Protein AF-A0A7L4ZYH4-F1 (afdb_monomer_lite)

Radius of gyration: 18.84 Å; chains: 1; bounding box: 41×35×53 Å

Secondary structure (DSSP, 8-state):
-HHHHHHHHHHHHHHHHHHHHHHHHHHHHHHHH---HHHHHHHHHHHHHHHHHHHHHHHHHHHGGGTTSHHHHHHHHHHHHHHHHHHHHHHHHHHHHHHTT--TT----STTS-HHHHHHHHHHHHHS---S--HHHHHHHHHHHHHHHHHHHHHHHHHHHHHHHHHHHHHHHH--

Foldseek 3Di:
DVLLVVLLVVLVVVLVVVLVVVLVVLLVVCVVPNDDVVCVLCCVPPVVVVLLVVLLVSLLVSLVVVVVPPVLSVLSSVLSSLLSVLCNVQSNQQSNCVSVVHHSQDLPPDPSGDPVSVVLLVVLCVVDPDPPDDPVVVNVVSSVSSVVVSVVVSVVSNVVSVVSVVVSVVVVVVVD

Organism: NCBI:txid2607656

Structure (mmCIF, N/CA/C/O backbone):
data_AF-A0A7L4ZYH4-F1
#
_entry.id   AF-A0A7L4ZYH4-F1
#
loop_
_atom_site.group_PDB
_atom_site.id
_atom_site.type_symbol
_atom_site.label_atom_id
_atom_site.label_alt_id
_atom_site.label_comp_id
_atom_site.label_asym_id
_atom_site.label_entity_id
_atom_site.label_seq_id
_atom_site.pdbx_PDB_ins_code
_atom_site.Cartn_x
_atom_site.Cartn_y
_atom_site.Cartn_z
_atom_site.occupancy
_atom_site.B_iso_or_equiv
_atom_site.auth_seq_id
_atom_site.auth_comp_id
_atom_site.auth_asym_id
_atom_site.auth_atom_id
_atom_site.pdbx_PDB_model_num
ATOM 1 N N . MET A 1 1 ? 12.917 2.075 -22.952 1.00 72.25 1 MET A N 1
ATOM 2 C CA . MET A 1 1 ? 11.949 2.953 -22.249 1.00 72.25 1 MET A CA 1
ATOM 3 C C . MET A 1 1 ? 10.506 2.457 -22.301 1.00 72.25 1 MET A C 1
ATOM 5 O O . MET A 1 1 ? 9.918 2.303 -21.240 1.00 72.25 1 MET A O 1
ATOM 9 N N . ILE A 1 2 ? 9.941 2.127 -23.469 1.00 78.00 2 ILE A N 1
ATOM 10 C CA . ILE A 1 2 ? 8.555 1.614 -23.572 1.00 78.00 2 ILE A CA 1
ATOM 11 C C . ILE A 1 2 ? 8.325 0.366 -22.696 1.00 78.00 2 ILE A C 1
ATOM 13 O O . ILE A 1 2 ? 7.352 0.311 -21.952 1.00 78.00 2 ILE A O 1
ATOM 17 N N . ALA A 1 3 ? 9.260 -0.591 -22.701 1.00 78.75 3 ALA A N 1
ATOM 18 C CA . ALA A 1 3 ? 9.177 -1.788 -21.857 1.00 78.75 3 ALA A CA 1
ATOM 19 C C . ALA A 1 3 ? 9.133 -1.473 -20.347 1.00 78.75 3 ALA A C 1
ATOM 21 O O . ALA A 1 3 ? 8.380 -2.106 -19.615 1.00 78.75 3 ALA A O 1
ATOM 22 N N . LEU A 1 4 ? 9.888 -0.466 -19.889 1.00 79.56 4 LEU A N 1
ATOM 23 C CA . LEU A 1 4 ? 9.891 -0.017 -18.490 1.00 79.56 4 LEU A CA 1
ATOM 24 C C . LEU A 1 4 ? 8.541 0.604 -18.103 1.00 79.56 4 LEU A C 1
ATOM 26 O O . LEU A 1 4 ? 7.984 0.288 -17.055 1.00 79.56 4 LEU A O 1
ATOM 30 N N . LEU A 1 5 ? 7.988 1.451 -18.976 1.00 78.69 5 LEU A N 1
ATOM 31 C CA . LEU A 1 5 ? 6.677 2.074 -18.777 1.00 78.69 5 LEU A CA 1
ATOM 32 C C . LEU A 1 5 ? 5.560 1.027 -18.701 1.00 78.69 5 LEU A C 1
ATOM 34 O O . LEU A 1 5 ? 4.749 1.057 -17.777 1.00 78.69 5 LEU A O 1
ATOM 38 N N . LEU A 1 6 ? 5.546 0.068 -19.630 1.00 82.31 6 LEU A N 1
ATOM 39 C CA . LEU A 1 6 ? 4.572 -1.024 -19.626 1.00 82.31 6 LEU A CA 1
ATOM 40 C C . LEU A 1 6 ? 4.692 -1.877 -18.358 1.00 82.31 6 LEU A C 1
ATOM 42 O O . LEU A 1 6 ? 3.682 -2.174 -17.721 1.00 82.31 6 LEU A O 1
ATOM 46 N N . ALA A 1 7 ? 5.917 -2.208 -17.944 1.00 83.19 7 ALA A N 1
ATOM 47 C CA . ALA A 1 7 ? 6.158 -2.970 -16.725 1.00 83.19 7 ALA A CA 1
ATOM 48 C C . ALA A 1 7 ? 5.655 -2.235 -15.469 1.00 83.19 7 ALA A C 1
ATOM 50 O O . ALA A 1 7 ? 5.072 -2.856 -14.581 1.00 83.19 7 ALA A O 1
ATOM 51 N N . HIS A 1 8 ? 5.791 -0.908 -15.417 1.00 82.25 8 HIS A N 1
ATOM 52 C CA . HIS A 1 8 ? 5.251 -0.085 -14.334 1.00 82.25 8 HIS A CA 1
ATOM 53 C C . HIS A 1 8 ? 3.718 -0.077 -14.299 1.00 82.25 8 HIS A C 1
ATOM 55 O O . HIS A 1 8 ? 3.133 -0.188 -13.222 1.00 82.25 8 HIS A O 1
ATOM 61 N N . VAL A 1 9 ? 3.052 0.020 -15.454 1.00 82.69 9 VAL A N 1
ATOM 62 C CA . VAL A 1 9 ? 1.581 -0.056 -15.524 1.00 82.69 9 VAL A CA 1
ATOM 63 C C . VAL A 1 9 ? 1.091 -1.407 -15.005 1.00 82.69 9 VAL A C 1
ATOM 65 O O . VAL A 1 9 ? 0.176 -1.458 -14.181 1.00 82.69 9 VAL A O 1
ATOM 68 N N . VAL A 1 10 ? 1.740 -2.497 -15.423 1.00 85.31 10 VAL A N 1
ATOM 69 C CA . VAL A 1 10 ? 1.432 -3.849 -14.936 1.00 85.31 10 VAL A CA 1
ATOM 70 C C . VAL A 1 10 ? 1.674 -3.955 -13.428 1.00 85.31 10 VAL A C 1
ATOM 72 O O . VAL A 1 10 ? 0.812 -4.457 -12.711 1.00 85.31 10 VAL A O 1
ATOM 75 N N . ALA A 1 11 ? 2.789 -3.429 -12.916 1.00 84.44 11 ALA A N 1
ATOM 76 C CA . ALA A 1 11 ? 3.088 -3.423 -11.484 1.00 84.44 11 ALA A CA 1
ATOM 77 C C . ALA A 1 11 ? 2.021 -2.692 -10.657 1.00 84.44 11 ALA A C 1
ATOM 79 O O . ALA A 1 11 ? 1.563 -3.209 -9.638 1.00 84.44 11 ALA A O 1
ATOM 80 N N . LEU A 1 12 ? 1.577 -1.517 -11.111 1.00 82.25 12 LEU A N 1
ATOM 81 C CA . LEU A 1 12 ? 0.505 -0.767 -10.455 1.00 82.25 12 LEU A CA 1
ATOM 82 C C . LEU A 1 12 ? -0.823 -1.535 -10.472 1.00 82.25 12 LEU A C 1
ATOM 84 O O . LEU A 1 12 ? -1.522 -1.572 -9.456 1.00 82.25 12 LEU A O 1
ATOM 88 N N . ALA A 1 13 ? -1.154 -2.194 -11.584 1.00 83.56 13 ALA A N 1
ATOM 89 C CA 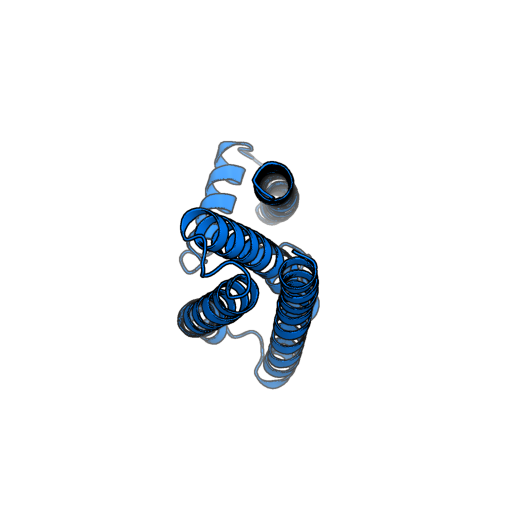. ALA A 1 13 ? -2.335 -3.049 -11.666 1.00 83.56 13 ALA A CA 1
ATOM 90 C C . ALA A 1 13 ? -2.247 -4.234 -10.689 1.00 83.56 13 ALA A C 1
ATOM 92 O O . ALA A 1 13 ? -3.211 -4.510 -9.972 1.00 83.56 13 ALA A O 1
ATOM 93 N N . LEU A 1 14 ? -1.083 -4.886 -10.591 1.00 84.69 14 LEU A N 1
ATOM 94 C CA . LEU A 1 14 ? -0.837 -5.980 -9.648 1.00 84.69 14 LEU A CA 1
ATOM 95 C C . LEU A 1 14 ? -0.971 -5.523 -8.191 1.00 84.69 14 LEU A C 1
ATOM 97 O O . LEU A 1 14 ? -1.616 -6.211 -7.400 1.00 84.69 14 LEU A O 1
ATOM 101 N N . PHE A 1 15 ? -0.451 -4.342 -7.838 1.00 81.88 15 PHE A N 1
ATOM 102 C CA . PHE A 1 15 ? -0.676 -3.748 -6.516 1.00 81.88 15 PHE A CA 1
ATOM 103 C C . PHE A 1 15 ? -2.163 -3.526 -6.230 1.00 81.88 15 PHE A C 1
ATOM 105 O O . PHE A 1 15 ? -2.632 -3.809 -5.123 1.00 81.88 15 PHE A O 1
ATOM 112 N N . GLY A 1 16 ? -2.918 -3.059 -7.226 1.00 79.38 16 GLY A N 1
ATOM 113 C CA . GLY A 1 16 ? -4.370 -2.917 -7.156 1.00 79.38 16 GLY A CA 1
ATOM 114 C C . GLY A 1 16 ? -5.076 -4.239 -6.861 1.00 79.38 16 GLY A C 1
ATOM 115 O O . GLY A 1 16 ? -5.785 -4.350 -5.860 1.00 79.38 16 GLY A O 1
ATOM 116 N N . LEU A 1 17 ? -4.838 -5.242 -7.704 1.00 85.19 17 LEU A N 1
ATOM 117 C CA . LEU A 1 17 ? -5.477 -6.556 -7.630 1.00 85.19 17 LEU A CA 1
ATOM 118 C C . LEU A 1 17 ? -5.136 -7.304 -6.340 1.00 85.19 17 LEU A C 1
ATOM 120 O O . LEU A 1 17 ? -6.034 -7.850 -5.700 1.00 85.19 17 LEU A O 1
ATOM 124 N N . LEU A 1 18 ? -3.866 -7.290 -5.923 1.00 83.31 18 LEU A N 1
ATOM 125 C CA . LEU A 1 18 ? -3.429 -7.906 -4.670 1.00 83.31 18 LEU A CA 1
ATOM 126 C C . LEU A 1 18 ? -4.163 -7.294 -3.474 1.00 83.31 18 LEU A C 1
ATOM 128 O O . LEU A 1 18 ? -4.649 -8.011 -2.601 1.00 83.31 18 LEU A O 1
ATOM 132 N N . THR A 1 19 ? -4.274 -5.963 -3.460 1.00 80.50 19 THR A N 1
ATOM 133 C CA . THR A 1 19 ? -4.955 -5.235 -2.386 1.00 80.50 19 THR A CA 1
ATOM 134 C C . THR A 1 19 ? -6.429 -5.630 -2.300 1.00 80.50 19 THR A C 1
ATOM 136 O O . THR A 1 19 ? -6.917 -5.940 -1.214 1.00 80.50 19 THR A O 1
ATOM 139 N N . GLU A 1 20 ? -7.132 -5.670 -3.433 1.00 83.12 20 GLU A N 1
ATOM 140 C CA . GLU A 1 20 ? -8.548 -6.062 -3.499 1.00 83.12 20 GLU A CA 1
ATOM 141 C C . GLU A 1 20 ? -8.777 -7.516 -3.091 1.00 83.12 20 GLU A C 1
ATOM 143 O O . GLU A 1 20 ? -9.666 -7.815 -2.289 1.00 83.12 20 GLU A O 1
ATOM 148 N N . TRP A 1 21 ? -7.943 -8.425 -3.598 1.00 85.88 21 TRP A N 1
ATOM 149 C CA . TRP A 1 21 ? -8.010 -9.834 -3.236 1.00 85.88 21 TRP A CA 1
ATOM 150 C C . TRP A 1 21 ? -7.837 -10.023 -1.728 1.00 85.88 21 TRP A C 1
ATOM 152 O O . TRP A 1 21 ? -8.635 -10.723 -1.094 1.00 85.88 21 TRP A O 1
ATOM 162 N N . GLU A 1 22 ? -6.848 -9.352 -1.131 1.00 80.25 22 GLU A N 1
ATOM 163 C CA . GLU A 1 22 ? -6.640 -9.415 0.309 1.00 80.25 22 GLU A CA 1
ATOM 164 C C . GLU A 1 22 ? -7.822 -8.825 1.086 1.00 80.25 22 GLU A C 1
ATOM 166 O O . GLU A 1 22 ? -8.265 -9.438 2.059 1.00 80.25 22 GLU A O 1
ATOM 171 N N . ILE A 1 23 ? -8.359 -7.666 0.689 1.00 80.44 23 ILE A N 1
ATOM 172 C CA . ILE A 1 23 ? -9.543 -7.078 1.337 1.00 80.44 23 ILE A CA 1
ATOM 173 C C . ILE A 1 23 ? -10.701 -8.078 1.307 1.00 80.44 23 ILE A C 1
ATOM 175 O O . ILE A 1 23 ? -11.275 -8.371 2.355 1.00 80.44 23 ILE A O 1
ATOM 179 N N . GLY A 1 24 ? -11.008 -8.654 0.142 1.00 82.88 24 GLY A N 1
ATOM 180 C CA . GLY A 1 24 ? -12.108 -9.603 -0.023 1.00 82.88 24 GLY A CA 1
ATOM 181 C C . GLY A 1 24 ? -11.918 -10.885 0.789 1.00 82.88 24 GLY A C 1
ATOM 182 O O . GLY A 1 24 ? -12.842 -11.340 1.465 1.00 82.88 24 GLY A O 1
ATOM 183 N N . TYR A 1 25 ? -10.709 -11.454 0.780 1.00 83.88 25 TYR A N 1
ATOM 184 C CA . TYR A 1 25 ? -10.374 -12.616 1.604 1.00 83.88 25 TYR A CA 1
ATOM 185 C C . TYR A 1 25 ? -10.582 -12.330 3.099 1.00 83.88 25 TYR A C 1
ATOM 187 O O . TYR A 1 25 ? -11.142 -13.150 3.829 1.00 83.88 25 TYR A O 1
ATOM 195 N N . ASN A 1 26 ? -10.194 -11.139 3.549 1.00 77.00 26 ASN A N 1
ATOM 196 C CA . ASN A 1 26 ? -10.305 -10.742 4.947 1.00 77.00 26 ASN A CA 1
ATOM 197 C C . ASN A 1 26 ? -11.722 -10.378 5.372 1.00 77.00 26 ASN A C 1
ATOM 199 O O . ASN A 1 26 ? -12.129 -10.750 6.469 1.00 77.00 26 ASN A O 1
ATOM 203 N N . ALA A 1 27 ? -12.480 -9.711 4.507 1.00 80.06 27 ALA A N 1
ATOM 204 C CA . ALA A 1 27 ? -13.888 -9.418 4.726 1.00 80.06 27 ALA A CA 1
ATOM 205 C C . ALA A 1 27 ? -14.685 -10.712 4.948 1.00 80.06 27 ALA A C 1
ATOM 207 O O . ALA A 1 27 ? -15.370 -10.842 5.961 1.00 80.06 27 ALA A O 1
ATOM 208 N N . ARG A 1 28 ? -14.505 -11.712 4.070 1.00 84.56 28 ARG A N 1
ATOM 209 C CA . ARG A 1 28 ? -15.140 -13.035 4.211 1.00 84.56 28 ARG A CA 1
ATOM 210 C C . ARG A 1 28 ? -14.764 -13.721 5.521 1.00 84.56 28 ARG A C 1
ATOM 212 O O . ARG A 1 28 ? -15.609 -14.315 6.183 1.00 84.56 28 ARG A O 1
ATOM 219 N N . ARG A 1 29 ? -13.494 -13.626 5.920 1.00 76.38 29 ARG A N 1
ATOM 220 C CA . ARG A 1 29 ? -13.024 -14.216 7.176 1.00 76.38 29 ARG A CA 1
ATOM 221 C C . ARG A 1 29 ? -13.629 -13.533 8.403 1.00 76.38 29 ARG A C 1
ATOM 223 O O . ARG A 1 29 ? -14.024 -14.228 9.329 1.00 76.38 29 ARG A O 1
ATOM 230 N N . ILE A 1 30 ? -13.727 -12.203 8.403 1.00 76.81 30 ILE A N 1
ATOM 231 C CA . ILE A 1 30 ? -14.365 -11.436 9.486 1.00 76.81 30 ILE A CA 1
ATOM 232 C C . ILE A 1 30 ? -15.845 -11.806 9.607 1.00 76.81 30 ILE A C 1
ATOM 234 O O . ILE A 1 30 ? -16.326 -12.001 10.718 1.00 76.81 30 ILE A O 1
ATOM 238 N N . GLN A 1 31 ? -16.546 -11.948 8.478 1.00 79.56 31 GLN A N 1
ATOM 239 C CA . GLN A 1 31 ? -17.944 -12.385 8.460 1.00 79.56 31 GLN A CA 1
ATOM 240 C C . GLN A 1 31 ? -18.122 -13.794 9.043 1.00 79.56 31 GLN A C 1
ATOM 242 O O . GLN A 1 31 ? -19.099 -14.038 9.741 1.00 79.56 31 GLN A O 1
ATOM 247 N N . ARG A 1 32 ? -17.178 -14.709 8.784 1.00 81.69 32 ARG A N 1
ATOM 248 C CA . ARG A 1 32 ? -17.244 -16.100 9.259 1.00 81.69 32 ARG A CA 1
ATOM 249 C C . ARG A 1 32 ? -16.836 -16.269 10.726 1.00 81.69 32 ARG A C 1
ATOM 251 O O . ARG A 1 32 ? -17.509 -16.973 11.467 1.00 81.69 32 ARG A O 1
ATOM 258 N N . ASP A 1 33 ? -15.720 -15.662 11.129 1.00 78.88 33 ASP A N 1
ATOM 259 C CA . ASP A 1 33 ? -15.048 -15.949 12.409 1.00 78.88 33 ASP A CA 1
ATOM 260 C C . ASP A 1 33 ? -15.318 -14.873 13.489 1.00 78.88 33 ASP A C 1
ATOM 262 O O . ASP A 1 33 ? -14.907 -15.026 14.646 1.00 78.88 33 ASP A O 1
ATOM 266 N N . GLY A 1 34 ? -15.992 -13.777 13.116 1.00 68.44 34 GLY A N 1
ATOM 267 C CA . GLY A 1 34 ? -16.177 -12.582 13.938 1.00 68.44 34 GLY A CA 1
ATOM 268 C C . GLY A 1 34 ? -14.934 -11.681 13.988 1.00 68.44 34 GLY A C 1
ATOM 269 O O . GLY A 1 34 ? -13.816 -12.073 13.643 1.00 68.44 34 GLY A O 1
ATOM 270 N N . ALA A 1 35 ? -15.109 -10.436 14.440 1.00 62.50 35 ALA A N 1
ATOM 271 C CA . ALA A 1 35 ? -14.027 -9.458 14.578 1.00 62.50 35 ALA A CA 1
ATOM 272 C C . ALA A 1 35 ? -13.198 -9.693 15.860 1.00 62.50 35 ALA A C 1
ATOM 274 O O . ALA A 1 35 ? -13.215 -8.878 16.775 1.00 62.50 35 ALA A O 1
ATOM 275 N N . LYS A 1 36 ? -12.490 -10.826 15.962 1.00 62.62 36 LYS A N 1
ATOM 276 C CA . LYS A 1 36 ? -11.612 -11.100 17.117 1.00 62.62 36 LYS A CA 1
ATOM 277 C C . LYS A 1 36 ? -10.306 -10.299 17.021 1.00 62.62 36 LYS A C 1
ATOM 279 O O . LYS A 1 36 ? -9.603 -10.396 16.018 1.00 62.62 36 LYS A O 1
ATOM 284 N N . ASP A 1 37 ? -9.926 -9.588 18.082 1.00 51.72 37 ASP A N 1
ATOM 285 C CA . ASP A 1 37 ? -8.690 -8.781 18.134 1.00 51.72 37 ASP A CA 1
ATOM 286 C C . ASP A 1 37 ? -7.399 -9.608 18.005 1.00 51.72 37 ASP A C 1
ATOM 288 O O . ASP A 1 37 ? -6.411 -9.135 17.448 1.00 51.72 37 ASP A O 1
ATOM 292 N N . SER A 1 38 ? -7.397 -10.881 18.412 1.00 52.59 38 SER A N 1
ATOM 293 C CA . SER A 1 38 ? -6.250 -11.777 18.184 1.00 52.59 38 SER A CA 1
ATOM 294 C C . SER A 1 38 ? -5.989 -12.029 16.696 1.00 52.59 38 SER A C 1
ATOM 296 O O . SER A 1 38 ? -4.842 -12.198 16.284 1.00 52.59 38 SER A O 1
ATOM 298 N N . LEU A 1 39 ? -7.035 -11.973 15.864 1.00 53.16 39 LEU A N 1
ATOM 299 C CA . LEU A 1 39 ? -6.886 -12.004 14.415 1.00 53.16 39 LEU A CA 1
ATOM 300 C C . LEU A 1 39 ? -6.266 -10.705 13.901 1.00 53.16 39 LEU A C 1
ATOM 302 O O . LEU A 1 39 ? -5.588 -10.767 12.889 1.00 53.16 39 LEU A O 1
ATOM 306 N N . HIS A 1 40 ? -6.445 -9.564 14.574 1.00 53.00 40 HIS A N 1
ATOM 307 C CA . HIS A 1 40 ? -5.888 -8.264 14.183 1.00 53.00 40 HIS A CA 1
ATOM 308 C C . HIS A 1 40 ? -4.352 -8.233 14.284 1.00 53.00 40 HIS A C 1
ATOM 310 O O . HIS A 1 40 ? -3.678 -7.750 13.374 1.00 53.00 40 HIS A O 1
ATOM 316 N N . ASP A 1 41 ? -3.778 -8.809 15.342 1.00 53.28 41 ASP A N 1
ATOM 317 C CA . ASP A 1 41 ? -2.328 -8.771 15.587 1.00 53.28 41 ASP A CA 1
ATOM 318 C C . ASP A 1 41 ? -1.534 -9.702 14.656 1.00 53.28 41 ASP A C 1
ATOM 320 O O . ASP A 1 41 ? -0.525 -9.302 14.060 1.00 53.28 41 ASP A O 1
ATOM 324 N N . THR A 1 42 ? -2.017 -10.932 14.443 1.00 55.00 42 THR A N 1
ATOM 325 C CA . THR A 1 42 ? -1.422 -11.863 13.465 1.00 55.00 42 THR A CA 1
ATOM 326 C C . THR A 1 42 ? -1.537 -11.318 12.037 1.00 55.00 42 THR A C 1
ATOM 328 O O . THR A 1 42 ? -0.659 -11.522 11.196 1.00 55.00 42 THR A O 1
ATOM 331 N N . PHE A 1 43 ? -2.607 -10.569 11.774 1.00 57.81 43 PHE A N 1
ATOM 332 C CA . PHE A 1 43 ? -2.921 -9.953 10.491 1.00 57.81 43 PHE A CA 1
ATOM 333 C C . PHE A 1 43 ? -2.031 -8.765 10.143 1.00 57.81 43 PHE A C 1
ATOM 335 O O . PHE A 1 43 ? -1.713 -8.591 8.969 1.00 57.81 43 PHE A O 1
ATOM 342 N N . HIS A 1 44 ? -1.571 -7.996 11.129 1.00 58.84 44 HIS A N 1
ATOM 343 C CA . HIS A 1 44 ? -0.624 -6.908 10.884 1.00 58.84 44 HIS A CA 1
ATOM 344 C C . HIS A 1 44 ? 0.819 -7.393 10.739 1.00 58.84 44 HIS A C 1
ATOM 346 O O . HIS A 1 44 ? 1.540 -6.848 9.913 1.00 58.84 44 HIS A O 1
ATOM 352 N N . ARG A 1 45 ? 1.263 -8.424 11.475 1.00 55.53 45 ARG A N 1
ATOM 353 C CA . ARG A 1 45 ? 2.681 -8.846 11.437 1.00 55.53 45 ARG A CA 1
ATOM 354 C C . ARG A 1 45 ? 3.027 -9.791 10.288 1.00 55.53 45 ARG A C 1
ATOM 356 O O . ARG A 1 45 ? 3.854 -9.441 9.455 1.00 55.53 45 ARG A O 1
ATOM 363 N N . GLN A 1 46 ? 2.402 -10.968 10.209 1.00 53.16 46 GLN A N 1
ATOM 364 C CA . GLN A 1 46 ? 2.792 -11.991 9.220 1.00 53.16 46 GLN A CA 1
ATOM 365 C C . GLN A 1 46 ? 2.468 -11.570 7.782 1.00 53.16 46 GLN A C 1
ATOM 367 O O . GLN A 1 46 ? 3.157 -11.951 6.838 1.00 53.16 46 GLN A O 1
ATOM 372 N N . ARG A 1 47 ? 1.434 -10.744 7.604 1.00 64.62 47 ARG A N 1
ATOM 373 C CA . ARG A 1 47 ? 0.994 -10.316 6.273 1.00 64.62 47 ARG A CA 1
ATOM 374 C C . ARG A 1 47 ? 1.684 -9.054 5.799 1.00 64.62 47 ARG A C 1
ATOM 376 O O . ARG A 1 47 ? 1.853 -8.908 4.599 1.00 64.62 47 ARG A O 1
ATOM 383 N N . PHE A 1 48 ? 2.152 -8.188 6.701 1.00 67.25 48 PHE A N 1
ATOM 384 C CA . PHE A 1 48 ? 3.033 -7.088 6.308 1.00 67.25 48 PHE A CA 1
ATOM 385 C C . PHE A 1 48 ? 4.317 -7.613 5.664 1.00 67.25 48 PHE A C 1
ATOM 387 O O . PHE A 1 48 ? 4.709 -7.102 4.622 1.00 67.25 48 PHE A O 1
ATOM 394 N N . THR A 1 49 ? 4.910 -8.682 6.205 1.00 66.88 49 THR A N 1
ATOM 395 C CA . THR A 1 49 ? 6.073 -9.342 5.591 1.00 66.88 49 THR A CA 1
ATOM 396 C C . THR A 1 49 ? 5.748 -9.879 4.199 1.00 66.88 49 THR A C 1
ATOM 398 O O . THR A 1 49 ? 6.493 -9.604 3.265 1.00 66.88 49 THR A O 1
ATOM 401 N N . LEU A 1 50 ? 4.623 -10.588 4.029 1.00 69.38 50 LEU A N 1
ATOM 402 C CA . LEU A 1 50 ? 4.214 -11.102 2.717 1.00 69.38 50 LEU A CA 1
ATOM 403 C C . LEU A 1 50 ? 3.975 -9.966 1.711 1.00 69.38 50 LEU A C 1
ATOM 405 O O . LEU A 1 50 ? 4.456 -10.031 0.588 1.00 69.38 50 LEU A O 1
ATOM 409 N N . ARG A 1 51 ? 3.291 -8.894 2.122 1.00 74.50 51 ARG A N 1
ATOM 410 C CA . ARG A 1 51 ? 3.041 -7.714 1.279 1.00 74.50 51 ARG A CA 1
ATOM 411 C C . ARG A 1 51 ? 4.326 -7.006 0.899 1.00 74.50 51 ARG A C 1
ATOM 413 O O . ARG A 1 51 ? 4.483 -6.633 -0.253 1.00 74.50 51 ARG A O 1
ATOM 420 N N . ALA A 1 52 ? 5.237 -6.831 1.853 1.00 75.19 52 ALA A N 1
ATOM 421 C CA . ALA A 1 52 ? 6.539 -6.235 1.602 1.00 75.19 52 ALA A CA 1
ATOM 422 C C . ALA A 1 52 ? 7.346 -7.098 0.624 1.00 75.19 52 ALA A C 1
ATOM 424 O O . ALA A 1 52 ? 7.894 -6.566 -0.333 1.00 75.19 52 ALA A O 1
ATOM 425 N N . ALA A 1 53 ? 7.348 -8.422 0.803 1.00 77.12 53 ALA A N 1
ATOM 426 C CA . ALA A 1 53 ? 8.016 -9.349 -0.104 1.00 77.12 53 ALA A CA 1
ATOM 427 C C . ALA A 1 53 ? 7.423 -9.289 -1.521 1.00 77.12 53 ALA A C 1
ATOM 429 O O . ALA A 1 53 ? 8.164 -9.117 -2.485 1.00 77.12 53 ALA A O 1
ATOM 430 N N . VAL A 1 54 ? 6.094 -9.351 -1.659 1.00 80.06 54 VAL A N 1
ATOM 431 C CA . VAL A 1 54 ? 5.425 -9.237 -2.965 1.00 80.06 54 VAL A CA 1
ATOM 432 C C . VAL A 1 54 ? 5.673 -7.864 -3.591 1.00 80.06 54 VAL A C 1
ATOM 434 O O . VAL A 1 54 ? 5.935 -7.783 -4.786 1.00 80.06 54 VAL A O 1
ATOM 437 N N . ALA A 1 55 ? 5.660 -6.788 -2.802 1.00 82.69 55 ALA A N 1
ATOM 438 C CA . ALA A 1 55 ? 5.933 -5.448 -3.304 1.00 82.69 55 ALA A CA 1
ATOM 439 C C . ALA A 1 55 ? 7.360 -5.285 -3.816 1.00 82.69 55 ALA A C 1
ATOM 441 O O . ALA A 1 55 ? 7.552 -4.687 -4.871 1.00 82.69 55 ALA A O 1
ATOM 442 N N . VAL A 1 56 ? 8.340 -5.854 -3.112 1.00 83.38 56 VAL A N 1
ATOM 443 C CA . VAL A 1 56 ? 9.730 -5.904 -3.574 1.00 83.38 56 VAL A CA 1
ATOM 444 C C . VAL A 1 56 ? 9.828 -6.693 -4.872 1.00 83.38 56 VAL A C 1
ATOM 446 O O . VAL A 1 56 ? 10.396 -6.180 -5.827 1.00 83.38 56 VAL A O 1
ATOM 449 N N . LEU A 1 57 ? 9.216 -7.875 -4.965 1.00 85.75 57 LEU A N 1
ATOM 450 C CA . LEU A 1 57 ? 9.250 -8.681 -6.190 1.00 85.75 57 LEU A CA 1
ATOM 451 C C . LEU A 1 57 ? 8.622 -7.958 -7.388 1.00 85.75 57 LEU A C 1
ATOM 453 O O . LEU A 1 57 ? 9.214 -7.928 -8.465 1.00 85.75 57 LEU A O 1
ATOM 457 N N . VAL A 1 58 ? 7.449 -7.349 -7.202 1.00 84.44 58 VAL A N 1
ATOM 458 C CA . VAL A 1 58 ? 6.746 -6.602 -8.256 1.00 84.44 58 VAL A CA 1
ATOM 459 C C . VAL A 1 58 ? 7.548 -5.372 -8.681 1.00 84.44 58 VAL A C 1
ATOM 461 O O . VAL A 1 58 ? 7.713 -5.141 -9.877 1.00 84.44 58 VAL A O 1
ATOM 464 N N . ALA A 1 59 ? 8.081 -4.605 -7.726 1.00 84.56 59 ALA A N 1
ATOM 465 C CA . ALA A 1 59 ? 8.883 -3.424 -8.020 1.00 84.56 59 ALA A CA 1
ATOM 466 C C . ALA A 1 59 ? 10.195 -3.791 -8.723 1.00 84.56 59 ALA A C 1
ATOM 468 O O . ALA A 1 59 ? 10.473 -3.268 -9.795 1.00 84.56 59 ALA A O 1
ATOM 469 N N . SER A 1 60 ? 10.963 -4.737 -8.178 1.00 83.62 60 SER A N 1
ATOM 470 C CA . SER A 1 60 ? 12.219 -5.198 -8.775 1.00 83.62 60 SER A CA 1
ATOM 471 C C . SER A 1 60 ? 12.007 -5.801 -10.162 1.00 83.62 60 SER A C 1
ATOM 473 O O . SER A 1 60 ? 12.760 -5.484 -11.078 1.00 83.62 60 SER A O 1
ATOM 475 N N . GLY A 1 61 ? 10.965 -6.620 -10.342 1.00 85.00 61 GLY A N 1
ATOM 476 C CA . GLY A 1 61 ? 10.618 -7.201 -11.639 1.00 85.00 61 GLY A CA 1
ATOM 477 C C . GLY A 1 61 ? 10.262 -6.137 -12.676 1.00 85.00 61 GLY A C 1
ATOM 478 O O . GLY A 1 61 ? 10.733 -6.192 -13.811 1.00 85.00 61 GLY A O 1
ATOM 479 N N . ALA A 1 62 ? 9.492 -5.124 -12.277 1.00 84.44 62 ALA A N 1
ATOM 480 C CA . ALA A 1 62 ? 9.123 -4.028 -13.164 1.00 84.44 62 ALA A CA 1
ATOM 481 C C . ALA A 1 62 ? 10.291 -3.095 -13.514 1.00 84.44 62 ALA A C 1
ATOM 483 O O . ALA A 1 62 ? 10.240 -2.425 -14.544 1.00 84.44 62 ALA A O 1
ATOM 484 N N . SER A 1 63 ? 11.350 -3.092 -12.704 1.00 86.50 63 SER A N 1
ATOM 485 C CA . SER A 1 63 ? 12.578 -2.326 -12.936 1.00 86.50 63 SER A CA 1
ATOM 486 C C . SE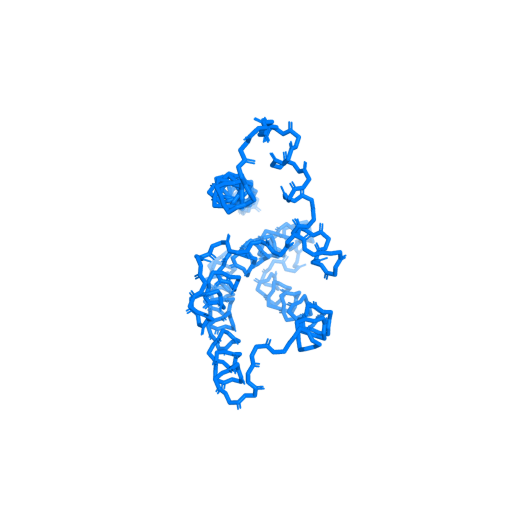R A 1 63 ? 13.631 -3.059 -13.770 1.00 86.50 63 SER A C 1
ATOM 488 O O . SER A 1 63 ? 14.576 -2.418 -14.230 1.00 86.50 63 SER A O 1
ATOM 490 N N . LEU A 1 64 ? 13.475 -4.366 -14.030 1.00 86.31 64 LEU A N 1
ATOM 491 C CA . LEU A 1 64 ? 14.411 -5.159 -14.847 1.00 86.31 64 LEU A CA 1
ATOM 492 C C . LEU A 1 64 ? 14.741 -4.546 -16.221 1.00 86.31 64 LEU A C 1
ATOM 494 O O . LEU A 1 64 ? 15.906 -4.612 -16.617 1.00 86.31 64 LEU A O 1
ATOM 498 N N . PRO A 1 65 ? 13.809 -3.894 -16.949 1.00 83.38 65 PRO A N 1
ATOM 499 C CA . PRO A 1 65 ? 14.142 -3.234 -18.213 1.00 83.38 65 PRO A CA 1
ATOM 500 C C . PRO A 1 65 ? 15.193 -2.116 -18.094 1.00 83.38 65 PRO A C 1
ATOM 502 O O . PRO A 1 65 ? 15.736 -1.689 -19.109 1.00 83.38 65 PRO A O 1
ATOM 505 N N . ALA A 1 66 ? 15.474 -1.627 -16.881 1.00 80.38 66 ALA A N 1
ATOM 506 C CA . ALA A 1 66 ? 16.508 -0.639 -16.584 1.00 80.38 66 ALA A CA 1
ATOM 507 C C . ALA A 1 66 ? 17.763 -1.248 -15.926 1.00 80.38 66 ALA A C 1
ATOM 509 O O . ALA A 1 66 ? 18.637 -0.496 -15.505 1.00 80.38 66 ALA A O 1
ATOM 510 N N . TRP A 1 67 ? 17.888 -2.579 -15.839 1.00 80.12 67 TRP A N 1
ATOM 511 C CA . TRP A 1 67 ? 18.976 -3.271 -15.126 1.00 80.12 67 TRP A CA 1
ATOM 512 C C . TRP A 1 67 ? 20.386 -2.871 -15.592 1.00 80.12 67 TRP A C 1
ATOM 514 O O . TRP A 1 67 ? 21.303 -2.767 -14.781 1.00 80.12 67 TRP A O 1
ATOM 524 N N . GLY A 1 68 ? 20.553 -2.563 -16.884 1.00 79.19 68 GLY A N 1
ATOM 525 C CA . GLY A 1 68 ? 21.816 -2.055 -17.442 1.00 79.19 68 GLY A CA 1
ATOM 526 C C . GLY A 1 68 ? 22.249 -0.684 -16.896 1.00 79.19 68 GLY A C 1
ATOM 527 O O . GLY A 1 68 ? 23.400 -0.295 -17.059 1.00 79.19 68 GLY A O 1
ATOM 528 N N . HIS A 1 69 ? 21.358 0.029 -16.202 1.00 80.94 69 HIS A N 1
ATOM 529 C CA . HIS A 1 69 ? 21.595 1.338 -15.600 1.00 80.94 69 HIS A CA 1
ATOM 530 C C . HIS A 1 69 ? 21.181 1.302 -14.124 1.0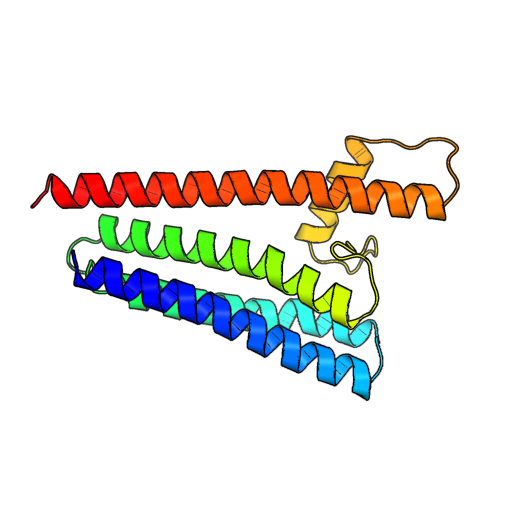0 80.94 69 HIS A C 1
ATOM 532 O O . HIS A 1 69 ? 20.033 1.556 -13.765 1.00 80.94 69 HIS A O 1
ATOM 538 N N . TRP A 1 70 ? 22.129 0.994 -13.240 1.00 78.81 70 TRP A N 1
ATOM 539 C CA . TRP A 1 70 ? 21.843 0.618 -11.850 1.00 78.81 70 TRP A CA 1
ATOM 540 C C . TRP A 1 70 ? 21.126 1.719 -11.056 1.00 78.81 70 TRP A C 1
ATOM 542 O O . TRP A 1 70 ? 20.202 1.430 -10.297 1.00 78.81 70 TRP A O 1
ATOM 552 N N . LEU A 1 71 ? 21.487 2.988 -11.282 1.00 77.50 71 LEU A N 1
ATOM 553 C CA . LEU A 1 71 ? 20.809 4.135 -10.668 1.00 77.50 71 LEU A CA 1
ATOM 554 C C . LEU A 1 71 ? 19.341 4.230 -11.113 1.00 77.50 71 LEU A C 1
ATOM 556 O O . LEU A 1 71 ? 18.442 4.387 -10.289 1.00 77.50 71 LEU A O 1
ATOM 560 N N . SER A 1 72 ? 19.101 4.080 -12.413 1.00 74.81 72 SER A N 1
ATOM 561 C CA . SER A 1 72 ? 17.768 4.079 -13.020 1.00 74.81 72 SER A CA 1
ATOM 562 C C . SER A 1 72 ? 16.908 2.927 -12.503 1.00 74.81 72 SER A C 1
ATOM 564 O O . SER A 1 72 ? 15.759 3.137 -12.119 1.00 74.81 72 SER A O 1
ATOM 566 N N . CYS A 1 73 ? 17.482 1.724 -12.419 1.00 78.69 73 CYS A N 1
ATOM 567 C CA . CYS A 1 73 ? 16.828 0.555 -11.839 1.00 78.69 73 CYS A CA 1
ATOM 568 C C . CYS A 1 73 ? 16.455 0.789 -10.366 1.00 78.69 73 CYS A C 1
ATOM 570 O O . CYS A 1 73 ? 15.327 0.511 -9.962 1.00 78.69 73 CYS A O 1
ATOM 572 N N . GLY A 1 74 ? 17.376 1.343 -9.570 1.00 77.88 74 GLY A N 1
ATOM 573 C CA . GLY A 1 74 ? 17.146 1.638 -8.156 1.00 77.88 74 GLY A CA 1
ATOM 574 C C . GLY A 1 74 ? 16.036 2.667 -7.929 1.00 77.88 74 GLY A C 1
ATOM 575 O O . GLY A 1 74 ? 15.141 2.437 -7.115 1.00 77.88 74 GLY A O 1
ATOM 576 N N . LEU A 1 75 ? 16.048 3.775 -8.679 1.00 78.12 75 LEU A N 1
ATOM 577 C CA . LEU A 1 75 ? 15.023 4.822 -8.586 1.00 78.12 75 LEU A CA 1
ATOM 578 C C . LEU A 1 75 ? 13.642 4.324 -9.032 1.00 78.12 75 LEU A C 1
ATOM 580 O O . LEU A 1 75 ? 12.643 4.615 -8.373 1.00 78.12 75 LEU A O 1
ATOM 584 N N . SER A 1 76 ? 13.586 3.539 -10.113 1.00 78.81 76 SER A N 1
ATOM 585 C CA . SER A 1 76 ? 12.360 2.896 -10.601 1.00 78.81 76 SER A CA 1
ATOM 586 C C . SER A 1 76 ? 11.752 1.971 -9.539 1.00 78.81 76 SER A C 1
ATOM 588 O O . SER A 1 76 ? 10.574 2.124 -9.194 1.00 78.81 76 SER A O 1
ATOM 590 N N . ALA A 1 77 ? 12.558 1.076 -8.959 1.00 82.44 77 ALA A N 1
ATOM 591 C CA . ALA A 1 77 ? 12.093 0.124 -7.954 1.00 82.44 77 ALA A CA 1
ATOM 592 C C . ALA A 1 77 ? 11.606 0.849 -6.695 1.00 82.44 77 ALA A C 1
ATOM 594 O O . ALA A 1 77 ? 10.546 0.539 -6.151 1.00 82.44 77 ALA A O 1
ATOM 595 N N . TRP A 1 78 ? 12.350 1.864 -6.253 1.00 80.88 78 TRP A N 1
ATOM 596 C CA . TRP A 1 78 ? 11.991 2.650 -5.079 1.00 80.88 78 TRP A CA 1
ATOM 597 C C . TRP A 1 78 ? 10.675 3.412 -5.272 1.00 80.88 78 TRP A C 1
ATOM 599 O O . TRP A 1 78 ? 9.814 3.383 -4.391 1.00 80.88 78 TRP A O 1
ATOM 609 N N . ALA A 1 79 ? 10.468 4.035 -6.436 1.00 78.00 79 ALA A N 1
ATOM 610 C CA . ALA A 1 79 ? 9.226 4.743 -6.740 1.00 78.00 79 ALA A CA 1
ATOM 611 C C . ALA A 1 79 ? 8.008 3.802 -6.708 1.00 78.00 79 ALA A C 1
ATOM 613 O O . ALA A 1 79 ? 6.979 4.143 -6.117 1.00 78.00 79 ALA A O 1
ATOM 614 N N . LEU A 1 80 ? 8.134 2.597 -7.278 1.00 81.50 80 LEU A N 1
ATOM 615 C CA . LEU A 1 80 ? 7.077 1.582 -7.245 1.00 81.50 80 LEU A CA 1
ATOM 616 C C . LEU A 1 80 ? 6.813 1.053 -5.834 1.00 81.50 80 LEU A C 1
ATOM 618 O O . LEU A 1 80 ? 5.654 0.870 -5.466 1.00 81.50 80 LEU A O 1
ATOM 622 N N . LEU A 1 81 ? 7.854 0.857 -5.024 1.00 82.75 81 LEU A N 1
ATOM 623 C CA . LEU A 1 81 ? 7.707 0.460 -3.624 1.00 82.75 81 LEU A CA 1
ATOM 624 C C . LEU A 1 81 ? 6.949 1.508 -2.810 1.00 82.75 81 LEU A C 1
ATOM 626 O O . LEU A 1 81 ? 6.041 1.159 -2.056 1.00 82.75 81 LEU A O 1
ATOM 630 N N . VAL A 1 82 ? 7.281 2.790 -2.977 1.00 77.69 82 VAL A N 1
ATOM 631 C CA . VAL A 1 82 ? 6.580 3.885 -2.295 1.00 77.69 82 VAL A CA 1
ATOM 632 C C . VAL A 1 82 ? 5.129 3.963 -2.759 1.00 77.69 82 VAL A C 1
ATOM 634 O O . VAL A 1 82 ? 4.229 4.026 -1.921 1.00 77.69 82 VAL A O 1
ATOM 637 N N . ALA A 1 83 ? 4.879 3.900 -4.069 1.00 74.44 83 ALA A N 1
ATOM 638 C CA . ALA A 1 83 ? 3.526 3.913 -4.618 1.00 74.44 83 ALA A CA 1
ATOM 639 C C . ALA A 1 83 ? 2.691 2.726 -4.109 1.00 74.44 83 ALA A C 1
ATOM 641 O O . ALA A 1 83 ? 1.570 2.918 -3.636 1.00 74.44 83 ALA A O 1
ATOM 642 N N . GLY A 1 84 ? 3.258 1.517 -4.133 1.00 74.62 84 GLY A N 1
ATOM 643 C CA . GLY A 1 84 ? 2.634 0.302 -3.616 1.00 74.62 84 GLY A CA 1
ATOM 644 C C . GLY A 1 84 ? 2.344 0.390 -2.119 1.00 74.62 84 GLY A C 1
ATOM 645 O O . GLY A 1 84 ? 1.231 0.092 -1.697 1.00 74.62 84 GLY A O 1
ATOM 646 N N . ALA A 1 85 ? 3.291 0.871 -1.308 1.00 73.44 85 ALA A N 1
ATOM 647 C CA . ALA A 1 85 ? 3.115 1.024 0.137 1.00 73.44 85 ALA A CA 1
ATOM 648 C C . ALA A 1 85 ? 2.023 2.045 0.496 1.00 73.44 85 ALA A C 1
ATOM 650 O O . ALA A 1 85 ? 1.188 1.781 1.364 1.00 73.44 85 ALA A O 1
ATOM 651 N N . VAL A 1 86 ? 1.995 3.190 -0.193 1.00 69.88 86 VAL A N 1
ATOM 652 C CA . VAL A 1 86 ? 0.945 4.212 -0.053 1.00 69.88 86 VAL A CA 1
ATOM 653 C C . VAL A 1 86 ? -0.413 3.628 -0.427 1.00 69.88 86 VAL A C 1
ATOM 655 O O . VAL A 1 86 ? -1.375 3.755 0.335 1.00 69.88 86 VAL A O 1
ATOM 658 N N . TRP A 1 87 ? -0.495 2.985 -1.593 1.00 71.12 87 TRP A N 1
ATOM 659 C CA . TRP A 1 87 ? -1.727 2.387 -2.090 1.00 71.12 87 TRP A CA 1
ATOM 660 C C . TRP A 1 87 ? -2.269 1.345 -1.120 1.00 71.12 87 TRP A C 1
ATOM 662 O O . TRP A 1 87 ? -3.440 1.391 -0.738 1.00 71.12 87 TRP A O 1
ATOM 672 N N . PHE A 1 88 ? -1.389 0.452 -0.671 1.00 69.75 88 PHE A N 1
ATOM 673 C CA . PHE A 1 88 ? -1.723 -0.597 0.269 1.00 69.75 88 PHE A CA 1
ATOM 674 C C . PHE A 1 88 ? -2.202 0.002 1.593 1.00 69.75 88 PHE A C 1
ATOM 676 O O . PHE A 1 88 ? -3.314 -0.284 2.024 1.00 69.75 88 PHE A O 1
ATOM 683 N N . GLY A 1 89 ? -1.425 0.896 2.210 1.00 66.88 89 GLY A N 1
ATOM 684 C CA . GLY A 1 89 ? -1.785 1.518 3.487 1.00 66.88 89 GLY A CA 1
ATOM 685 C C . GLY A 1 89 ? -3.135 2.244 3.452 1.00 66.88 89 GLY A C 1
ATOM 686 O O . GLY A 1 89 ? -3.905 2.171 4.408 1.00 66.88 89 GLY A O 1
ATOM 687 N N . TYR A 1 90 ? -3.462 2.894 2.334 1.00 66.25 90 TYR A N 1
ATOM 688 C CA . TYR A 1 90 ? -4.719 3.620 2.167 1.00 66.25 90 TYR A CA 1
ATOM 689 C C . TYR A 1 90 ? -5.914 2.706 1.900 1.00 66.25 90 TYR A C 1
ATOM 691 O O . TYR A 1 90 ? -6.938 2.763 2.590 1.00 66.25 90 TYR A O 1
ATOM 699 N N . ARG A 1 91 ? -5.807 1.882 0.858 1.00 71.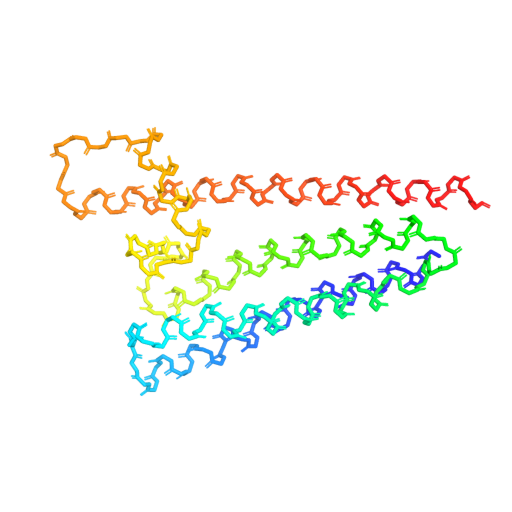44 91 ARG A N 1
ATOM 700 C CA . ARG A 1 91 ? -6.935 1.125 0.316 1.00 71.44 91 ARG A CA 1
ATOM 701 C C . ARG A 1 91 ? -7.252 -0.089 1.176 1.00 71.44 91 ARG A C 1
ATOM 703 O O . ARG A 1 91 ? -8.418 -0.415 1.373 1.00 71.44 91 ARG A O 1
ATOM 710 N N . PHE A 1 92 ? -6.228 -0.703 1.760 1.00 68.69 92 PHE A N 1
ATOM 711 C CA . PHE A 1 92 ? -6.401 -1.872 2.605 1.00 68.69 92 PHE A CA 1
ATOM 712 C C . PHE A 1 92 ? -7.153 -1.554 3.902 1.00 68.69 92 PHE A C 1
ATOM 714 O O . PHE A 1 92 ? -8.172 -2.183 4.188 1.00 68.69 92 PHE A O 1
ATOM 721 N N . ASN A 1 93 ? -6.703 -0.549 4.663 1.00 68.69 93 ASN A N 1
ATOM 722 C CA . ASN A 1 93 ? -7.352 -0.182 5.927 1.00 68.69 93 ASN A CA 1
ATOM 723 C C . ASN A 1 93 ? -8.788 0.304 5.702 1.00 68.69 93 ASN A C 1
ATOM 725 O O . ASN A 1 93 ? -9.695 -0.095 6.429 1.00 68.69 93 ASN A O 1
ATOM 729 N N . THR A 1 94 ? -9.025 1.099 4.656 1.00 70.19 94 THR A N 1
ATOM 730 C CA . THR A 1 94 ? -10.379 1.572 4.335 1.00 70.19 94 THR A CA 1
ATOM 731 C C . THR A 1 94 ? -11.321 0.468 3.891 1.00 70.19 94 THR A C 1
ATOM 733 O O . THR A 1 94 ? -12.452 0.410 4.375 1.00 70.19 94 THR A O 1
ATOM 736 N N . GLY A 1 95 ? -10.872 -0.414 2.996 1.00 71.31 95 GLY A N 1
ATOM 737 C CA . GLY A 1 95 ? -11.667 -1.550 2.539 1.00 71.31 95 GLY A CA 1
ATOM 738 C C . GLY A 1 95 ? -12.029 -2.487 3.688 1.00 71.31 95 GLY A C 1
ATOM 739 O O . GLY A 1 95 ? -13.178 -2.907 3.818 1.00 71.31 95 GLY A O 1
ATOM 740 N N . LEU A 1 96 ? -11.075 -2.743 4.582 1.00 69.75 96 LEU A N 1
ATOM 741 C CA . LEU A 1 96 ? -11.292 -3.594 5.743 1.00 69.75 96 LEU A CA 1
ATOM 742 C C . LEU A 1 96 ? -12.235 -2.966 6.774 1.00 69.75 96 LEU A C 1
ATOM 744 O O . LEU A 1 96 ? -13.085 -3.658 7.329 1.00 69.75 96 LEU A O 1
ATOM 748 N N . ASN A 1 97 ? -12.113 -1.662 7.020 1.00 71.88 97 ASN A N 1
ATOM 749 C CA . ASN A 1 97 ? -13.007 -0.957 7.930 1.00 71.88 97 ASN A CA 1
ATOM 750 C C . ASN A 1 97 ? -14.450 -0.970 7.421 1.00 71.88 97 ASN A C 1
ATOM 752 O O . ASN A 1 97 ? -15.355 -1.277 8.193 1.00 71.88 97 ASN A O 1
ATOM 756 N N . ARG A 1 98 ? -14.669 -0.767 6.113 1.00 76.12 98 ARG A N 1
ATOM 757 C CA . ARG A 1 98 ? -16.004 -0.936 5.511 1.00 76.12 98 ARG A CA 1
ATOM 758 C C . ARG A 1 98 ? -16.550 -2.343 5.724 1.00 76.12 98 ARG A C 1
ATOM 760 O O . ARG A 1 98 ? -17.703 -2.487 6.110 1.00 76.12 98 ARG A O 1
ATOM 767 N N . ALA A 1 99 ? -15.721 -3.370 5.536 1.00 71.94 99 ALA A N 1
ATOM 768 C CA . ALA A 1 99 ? -16.126 -4.758 5.762 1.00 71.94 99 ALA A CA 1
ATOM 769 C C . ALA A 1 99 ? -16.511 -5.056 7.225 1.00 71.94 99 ALA A C 1
ATOM 771 O O . ALA A 1 99 ? -17.239 -6.010 7.484 1.00 71.94 99 ALA A O 1
ATOM 772 N N . ARG A 1 100 ? -16.040 -4.241 8.177 1.00 69.06 100 ARG A N 1
ATOM 773 C CA . ARG A 1 100 ? -16.375 -4.319 9.608 1.00 69.06 100 ARG A CA 1
ATOM 774 C C . ARG A 1 100 ? -17.563 -3.437 10.008 1.00 69.06 100 ARG A C 1
ATOM 776 O O . ARG A 1 100 ? -17.894 -3.398 11.187 1.00 69.06 100 ARG A O 1
ATOM 783 N N . GLY A 1 101 ? -18.160 -2.692 9.075 1.00 72.25 101 GLY A N 1
ATOM 784 C CA . GLY A 1 101 ? -19.157 -1.665 9.399 1.00 72.25 101 GLY A CA 1
ATOM 785 C C . GLY A 1 101 ? -18.576 -0.473 10.172 1.00 72.25 101 GLY A C 1
ATOM 786 O O . GLY A 1 101 ? -19.313 0.258 10.827 1.00 72.25 101 GLY A O 1
ATOM 787 N N . LEU A 1 102 ? -17.256 -0.280 10.120 1.00 68.88 102 LEU A N 1
ATOM 788 C CA . LEU A 1 102 ? -16.555 0.814 10.785 1.00 68.88 102 LEU A CA 1
ATOM 789 C C . LEU A 1 102 ? -16.395 2.017 9.841 1.00 68.88 102 LEU A C 1
ATOM 791 O O . LEU A 1 102 ? -16.396 1.853 8.614 1.00 68.88 102 LEU A O 1
ATOM 795 N N . PRO A 1 103 ? -16.186 3.232 10.386 1.00 65.94 103 PRO A N 1
ATOM 796 C CA . PRO A 1 103 ? -15.783 4.383 9.589 1.00 65.94 103 PRO A CA 1
ATOM 797 C C . PRO A 1 103 ? -14.556 4.042 8.743 1.00 65.94 103 PRO A C 1
ATOM 799 O O . PRO A 1 103 ? -13.652 3.354 9.216 1.00 65.94 103 PRO A O 1
ATOM 802 N N . ALA A 1 104 ? -14.494 4.556 7.511 1.00 59.06 104 ALA A N 1
ATOM 803 C CA . ALA A 1 104 ? -13.429 4.233 6.556 1.00 59.06 104 ALA A CA 1
ATOM 804 C C . ALA A 1 104 ? -12.013 4.349 7.162 1.00 59.06 104 ALA A C 1
ATOM 806 O O . ALA A 1 104 ? -11.150 3.530 6.862 1.00 59.06 104 ALA A O 1
ATOM 807 N N . TYR A 1 105 ? -11.792 5.285 8.087 1.00 60.44 105 TYR A N 1
ATOM 808 C CA . TYR A 1 105 ? -10.543 5.408 8.843 1.00 60.44 105 TYR A CA 1
ATOM 809 C C . TYR A 1 105 ? -10.775 5.208 10.330 1.00 60.44 105 TYR A C 1
ATOM 811 O O . TYR A 1 105 ? -10.690 6.137 11.128 1.00 60.44 105 TYR A O 1
ATOM 819 N N . TYR A 1 106 ? -11.052 3.966 10.701 1.00 57.44 106 TYR A N 1
ATOM 820 C CA . TYR A 1 106 ? -10.859 3.509 12.062 1.00 57.44 106 TYR A CA 1
ATOM 821 C C . TYR A 1 106 ? -9.361 3.260 12.282 1.00 57.44 106 TYR A C 1
ATOM 823 O O . TYR A 1 106 ? -8.796 2.296 11.764 1.00 57.44 106 TYR A O 1
ATOM 831 N N . VAL A 1 107 ? -8.709 4.169 13.007 1.00 56.47 107 VAL A N 1
ATOM 832 C CA . VAL A 1 107 ? -7.351 3.981 13.532 1.00 56.47 107 VAL A CA 1
ATOM 833 C C . VAL A 1 107 ? -7.496 3.360 14.910 1.00 56.47 107 VAL A C 1
ATOM 835 O O . VAL A 1 107 ? -8.039 3.991 15.812 1.00 56.47 107 VAL A O 1
ATOM 838 N N . SER A 1 108 ? -7.036 2.123 15.093 1.00 51.00 108 SER A N 1
ATOM 839 C CA . SER A 1 108 ? -7.050 1.537 16.431 1.00 51.00 108 SER A CA 1
ATOM 840 C C . SER A 1 108 ? -6.172 2.392 17.348 1.00 51.00 108 SER A C 1
ATOM 842 O O . SER A 1 108 ? -4.972 2.527 17.130 1.00 51.00 108 SER A O 1
ATOM 844 N N . PHE A 1 109 ? -6.778 3.002 18.366 1.00 51.12 109 PHE A N 1
ATOM 845 C CA . PHE A 1 109 ? -6.060 3.716 19.426 1.00 51.12 109 PHE A CA 1
ATOM 846 C C . PHE A 1 109 ? -5.559 2.761 20.520 1.00 51.12 109 PHE A C 1
ATOM 848 O O . PHE A 1 109 ? -5.034 3.214 21.540 1.00 51.12 109 PHE A O 1
ATOM 855 N N . ALA A 1 110 ? -5.744 1.451 20.326 1.00 44.69 110 ALA A N 1
ATOM 856 C CA . ALA A 1 110 ? -5.283 0.426 21.243 1.00 44.69 110 ALA A CA 1
ATOM 857 C C . ALA A 1 110 ? -3.752 0.330 21.236 1.00 44.69 110 ALA A C 1
ATOM 859 O O . ALA A 1 110 ? -3.082 0.565 20.230 1.00 44.69 110 ALA A O 1
ATOM 860 N N . THR A 1 111 ? -3.188 -0.104 22.359 1.00 38.66 111 THR A N 1
ATOM 861 C CA . THR A 1 111 ? -1.746 -0.317 22.561 1.00 38.66 111 THR A CA 1
ATOM 862 C C . THR A 1 111 ? -1.135 -1.291 21.543 1.00 38.66 111 THR A C 1
ATOM 864 O O . THR A 1 111 ? 0.053 -1.201 21.225 1.00 38.66 111 THR A O 1
ATOM 867 N N . PHE A 1 112 ? -1.964 -2.188 21.002 1.00 37.41 112 PHE A N 1
ATOM 868 C CA . PHE A 1 112 ? -1.609 -3.200 20.004 1.00 37.41 112 PHE A CA 1
ATOM 869 C C . PHE A 1 112 ? -1.737 -2.715 18.553 1.00 37.41 112 PHE A C 1
ATOM 871 O O . PHE A 1 112 ? -1.457 -3.459 17.619 1.00 37.41 112 PHE A O 1
ATOM 878 N N . ALA A 1 113 ? -2.113 -1.456 18.328 1.00 49.97 113 ALA A N 1
ATOM 879 C CA . ALA A 1 113 ? -2.164 -0.908 16.983 1.00 49.97 113 ALA A CA 1
ATOM 880 C C . ALA A 1 113 ? -0.780 -0.898 16.315 1.00 49.97 113 ALA A C 1
ATOM 882 O O . ALA A 1 113 ? 0.280 -0.846 16.973 1.00 49.97 113 ALA A O 1
ATOM 883 N N . SER A 1 114 ? -0.793 -0.934 14.978 1.00 57.44 114 SER A N 1
ATOM 884 C CA . SER A 1 114 ? 0.430 -0.860 14.185 1.00 57.44 114 SER A CA 1
ATOM 885 C C . SER A 1 114 ? 1.229 0.395 14.570 1.00 57.44 114 SER A C 1
ATOM 887 O O . SER A 1 114 ? 0.671 1.400 15.019 1.00 57.44 114 SER A O 1
ATOM 889 N N . ARG A 1 115 ? 2.564 0.361 14.440 1.00 60.09 115 ARG A N 1
ATOM 890 C CA . ARG A 1 115 ? 3.407 1.531 14.773 1.00 60.09 115 ARG A CA 1
ATOM 891 C C . ARG A 1 115 ? 2.984 2.782 13.996 1.00 60.09 115 ARG A C 1
ATOM 893 O O . ARG A 1 115 ? 3.088 3.886 14.519 1.00 60.09 115 ARG A O 1
ATOM 900 N N . PHE A 1 116 ? 2.489 2.596 12.774 1.00 59.59 116 PHE A N 1
ATOM 901 C CA . PHE A 1 116 ? 1.976 3.675 11.941 1.00 59.59 116 PHE A CA 1
ATOM 902 C C . PHE A 1 116 ? 0.655 4.241 12.479 1.00 59.59 116 PHE A C 1
ATOM 904 O O . PHE A 1 116 ? 0.533 5.455 12.621 1.00 59.59 116 PHE A O 1
ATOM 911 N N . ASP A 1 117 ? -0.290 3.383 12.872 1.00 60.25 117 ASP A N 1
ATOM 912 C CA . ASP A 1 117 ? -1.549 3.813 13.496 1.00 60.25 117 ASP A CA 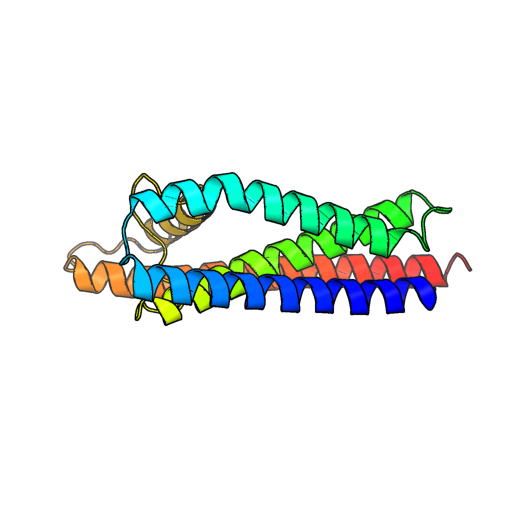1
ATOM 913 C C . ASP A 1 117 ? -1.296 4.584 14.798 1.00 60.25 117 ASP A C 1
ATOM 915 O O . ASP A 1 117 ? -1.895 5.636 15.016 1.00 60.25 117 ASP A O 1
ATOM 919 N N . ARG A 1 118 ? -0.336 4.130 15.617 1.00 66.94 118 ARG A N 1
ATOM 920 C CA . ARG A 1 118 ? 0.114 4.857 16.815 1.00 66.94 118 ARG A CA 1
ATOM 921 C C . ARG A 1 118 ? 0.718 6.216 16.484 1.00 66.94 118 ARG A C 1
ATOM 923 O O . ARG A 1 118 ? 0.345 7.203 17.104 1.00 66.94 118 ARG A O 1
ATOM 930 N N . PHE A 1 119 ? 1.591 6.293 15.481 1.00 71.31 119 PHE A N 1
ATOM 931 C CA . PHE A 1 119 ? 2.160 7.567 15.041 1.00 71.31 119 PHE A CA 1
ATOM 932 C C . PHE A 1 119 ? 1.075 8.568 14.614 1.00 71.31 119 PHE A C 1
ATOM 934 O O . PHE A 1 119 ? 1.115 9.731 15.023 1.00 71.31 119 PHE A O 1
ATOM 941 N N . ILE A 1 120 ? 0.092 8.124 13.823 1.00 68.81 120 ILE A N 1
ATOM 942 C CA . ILE A 1 120 ? -1.027 8.970 13.391 1.00 68.81 120 ILE A CA 1
ATOM 943 C C . ILE A 1 120 ? -1.884 9.378 14.594 1.00 68.81 120 ILE A C 1
ATOM 945 O O . ILE A 1 120 ? -2.194 10.560 14.741 1.00 68.81 120 ILE A O 1
ATOM 949 N N . ALA A 1 121 ? -2.214 8.438 15.480 1.00 69.50 121 ALA A N 1
ATOM 950 C CA . ALA A 1 121 ? -2.968 8.698 16.701 1.00 69.50 121 ALA A CA 1
ATOM 951 C C . ALA A 1 121 ? -2.282 9.735 17.606 1.00 69.50 121 ALA A C 1
ATOM 953 O O . ALA A 1 121 ? -2.915 10.702 18.030 1.00 69.50 121 ALA A O 1
ATOM 954 N N . ASP A 1 122 ? -0.984 9.577 17.859 1.00 74.69 122 ASP A N 1
ATOM 955 C CA . ASP A 1 122 ? -0.197 10.486 18.696 1.00 74.69 122 ASP A CA 1
ATOM 956 C C . ASP A 1 122 ? -0.045 11.862 18.054 1.00 74.69 122 ASP A C 1
ATOM 958 O O . ASP A 1 122 ? -0.042 12.884 18.743 1.00 74.69 122 ASP A O 1
ATOM 962 N N . LYS A 1 123 ? 0.073 11.919 16.725 1.00 78.56 123 LYS A N 1
ATOM 963 C CA . LYS A 1 123 ? 0.089 13.187 15.999 1.00 78.56 123 LYS A CA 1
ATOM 964 C C . LYS A 1 123 ? -1.252 13.912 16.114 1.00 78.56 123 LYS A C 1
ATOM 966 O O . LYS A 1 123 ? -1.274 15.077 16.489 1.00 78.56 123 LYS A O 1
ATOM 971 N N . VAL A 1 124 ? -2.366 13.217 15.895 1.00 77.19 124 VAL A N 1
ATOM 972 C CA . VAL A 1 124 ? -3.712 13.797 16.027 1.00 77.19 124 VAL A CA 1
ATOM 973 C C . VAL A 1 124 ? -3.991 14.272 17.453 1.00 77.19 124 VAL A C 1
ATOM 975 O O . VAL A 1 124 ? -4.533 15.359 17.628 1.00 77.19 124 VAL A O 1
ATOM 978 N N . ARG A 1 125 ? -3.596 13.503 18.476 1.00 77.56 125 ARG A N 1
ATOM 979 C CA . ARG A 1 125 ? -3.762 13.898 19.886 1.00 77.56 125 ARG A CA 1
ATOM 980 C C . ARG A 1 125 ? -2.964 15.147 20.246 1.00 77.56 125 ARG A C 1
ATOM 982 O O . ARG A 1 125 ? -3.464 15.976 21.000 1.00 77.56 125 ARG A O 1
ATOM 989 N N . ARG A 1 126 ? -1.740 15.272 19.722 1.00 82.06 126 ARG A N 1
ATOM 990 C CA . ARG A 1 126 ? -0.885 16.449 19.937 1.00 82.06 126 ARG A CA 1
ATOM 991 C C . ARG A 1 126 ? -1.411 17.680 19.214 1.00 82.06 126 ARG A C 1
ATOM 993 O O . ARG A 1 126 ? -1.504 18.736 19.827 1.00 82.06 126 ARG A O 1
ATOM 1000 N N . ASP A 1 127 ? -1.779 17.529 17.947 1.00 79.62 127 ASP A N 1
ATOM 1001 C CA . ASP A 1 127 ? -2.211 18.647 17.105 1.00 79.62 127 ASP A CA 1
ATOM 1002 C C . ASP A 1 127 ? -3.632 19.123 17.472 1.00 79.62 127 ASP A C 1
ATOM 1004 O O . ASP A 1 127 ? -3.990 20.268 17.198 1.00 79.62 127 ASP A O 1
ATOM 1008 N N . PHE A 1 128 ? -4.447 18.265 18.106 1.00 77.50 128 PHE A N 1
ATOM 1009 C CA . PHE A 1 128 ? -5.832 18.571 18.475 1.00 77.50 128 PHE A CA 1
ATOM 1010 C C . PHE A 1 128 ? -6.222 18.065 19.883 1.00 77.50 128 PHE A C 1
ATOM 1012 O O . PHE A 1 128 ? -6.960 17.076 20.021 1.00 77.50 128 PHE A O 1
ATOM 1019 N N . PRO A 1 129 ? -5.770 18.744 20.954 1.00 76.50 129 PRO A N 1
ATOM 1020 C CA . PRO A 1 129 ? -6.139 18.398 22.322 1.00 76.50 129 PRO A CA 1
ATOM 1021 C C . PRO A 1 129 ? -7.603 18.771 22.613 1.00 76.50 129 PRO A C 1
ATOM 1023 O O . PRO A 1 129 ? -7.968 19.941 22.666 1.00 76.50 129 PRO A O 1
ATOM 1026 N N . MET A 1 130 ? -8.451 17.768 22.846 1.00 72.38 130 MET A N 1
ATOM 1027 C CA . MET A 1 130 ? -9.873 17.950 23.173 1.00 72.38 130 MET A CA 1
ATOM 1028 C C . MET A 1 130 ? -10.083 17.808 24.687 1.00 72.38 130 MET A C 1
ATOM 1030 O O . MET A 1 130 ? -10.360 16.714 25.191 1.00 72.38 130 MET A O 1
ATOM 1034 N N . LYS A 1 131 ? -9.910 18.904 25.435 1.00 75.69 131 LYS A N 1
ATOM 1035 C CA . LYS A 1 131 ? -10.247 18.954 26.868 1.00 75.69 131 LYS A CA 1
ATOM 1036 C C . LYS A 1 131 ? -11.765 19.109 27.036 1.00 75.69 131 LYS A C 1
ATOM 1038 O O . LYS A 1 131 ? -12.372 19.919 26.351 1.00 75.69 131 LYS A O 1
ATOM 1043 N N . GLY A 1 132 ? -12.369 18.331 27.936 1.00 73.88 132 GLY A N 1
ATOM 1044 C CA . GLY A 1 132 ? -13.784 18.467 28.319 1.00 73.88 132 GLY A CA 1
ATOM 1045 C C . GLY A 1 132 ? -14.822 17.778 27.421 1.00 73.88 132 GLY A C 1
ATOM 1046 O O . GLY A 1 132 ? -15.964 17.649 27.839 1.00 73.88 132 GLY A O 1
ATOM 1047 N N . ALA A 1 133 ? -14.454 17.287 26.234 1.00 74.69 133 ALA A N 1
ATOM 1048 C CA . ALA A 1 133 ? -15.360 16.492 25.401 1.00 74.69 133 ALA A CA 1
ATOM 1049 C C . ALA A 1 133 ? -15.527 15.060 25.948 1.00 74.69 133 ALA A C 1
ATOM 1051 O O . ALA A 1 133 ? -14.586 14.489 26.510 1.00 74.69 133 ALA A O 1
ATOM 1052 N N . ASP A 1 134 ? -16.703 14.459 25.755 1.00 84.56 134 ASP A N 1
ATOM 1053 C CA . ASP A 1 134 ? -16.954 13.063 26.116 1.00 84.56 134 ASP A CA 1
ATOM 1054 C C . ASP A 1 134 ? -16.112 12.094 25.258 1.00 84.56 134 ASP A C 1
ATOM 1056 O O . ASP A 1 134 ? -15.440 12.472 24.291 1.00 84.56 134 ASP A O 1
ATOM 1060 N N . ALA A 1 135 ? -16.061 10.825 25.663 1.00 72.19 135 ALA A N 1
ATOM 1061 C CA . ALA A 1 135 ? -15.217 9.831 25.006 1.00 72.19 135 ALA A CA 1
ATOM 1062 C C . ALA A 1 135 ? -15.623 9.553 23.545 1.00 72.19 135 ALA A C 1
ATOM 1064 O O . ALA A 1 135 ? -14.733 9.389 22.707 1.00 72.19 135 ALA A O 1
ATOM 1065 N N . ASP A 1 136 ? -16.921 9.546 23.223 1.00 72.38 136 ASP A N 1
ATOM 1066 C CA . ASP A 1 136 ? -17.407 9.216 21.879 1.00 72.38 136 ASP A CA 1
ATOM 1067 C C . ASP A 1 136 ? -17.166 10.382 20.911 1.00 72.38 136 ASP A C 1
ATOM 1069 O O . ASP A 1 136 ? -16.599 10.198 19.829 1.00 72.38 136 ASP A O 1
ATOM 1073 N N . THR A 1 137 ? -17.465 11.613 21.340 1.00 74.38 137 THR A N 1
ATOM 1074 C CA . THR A 1 137 ? -17.184 12.828 20.556 1.00 74.38 137 THR A CA 1
ATOM 1075 C C . THR A 1 137 ? -15.692 12.978 20.262 1.00 74.38 137 THR A C 1
ATOM 1077 O O . THR A 1 137 ? -15.305 13.279 19.127 1.00 74.38 137 THR A O 1
ATOM 1080 N N . ARG A 1 138 ? -14.824 12.710 21.250 1.00 72.81 138 ARG A N 1
ATOM 1081 C CA . ARG A 1 138 ? -13.366 12.715 21.037 1.00 72.81 138 ARG A CA 1
ATOM 1082 C C . ARG A 1 138 ? -12.928 11.665 20.035 1.00 72.81 138 ARG A C 1
ATOM 1084 O O . ARG A 1 138 ? -12.139 11.987 19.149 1.00 72.81 138 ARG A O 1
ATOM 1091 N N . MET A 1 139 ? -13.449 10.443 20.139 1.00 68.25 139 MET A N 1
ATOM 1092 C CA . MET A 1 139 ? -13.122 9.379 19.192 1.00 68.25 139 MET A CA 1
ATOM 1093 C C . MET A 1 139 ? -13.504 9.768 17.763 1.00 68.25 139 MET A C 1
ATOM 1095 O O . MET A 1 139 ? -12.652 9.735 16.876 1.00 68.25 139 MET A O 1
ATOM 1099 N N . ARG A 1 140 ? -14.751 10.197 17.535 1.00 70.44 140 ARG A N 1
ATOM 1100 C CA . ARG A 1 140 ? -15.238 10.596 16.201 1.00 70.44 140 ARG A CA 1
ATOM 1101 C C . ARG A 1 140 ? -14.409 11.726 15.600 1.00 70.44 140 ARG A C 1
ATOM 1103 O O . ARG A 1 140 ? -14.023 11.659 14.432 1.00 70.44 140 ARG A O 1
ATOM 1110 N N . PHE A 1 141 ? -14.090 12.739 16.402 1.00 74.69 141 PHE A N 1
ATOM 1111 C CA . PHE A 1 141 ? -13.262 13.855 15.962 1.00 74.69 141 PHE A CA 1
ATOM 1112 C C . PHE A 1 141 ? -11.831 13.418 15.621 1.00 74.69 141 PHE A C 1
ATOM 1114 O O . PH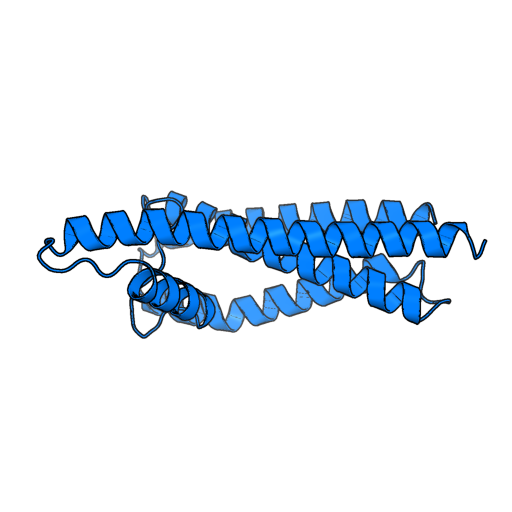E A 1 141 ? -11.288 13.816 14.587 1.00 74.69 141 PHE A O 1
ATOM 1121 N N . TRP A 1 142 ? -11.219 12.565 16.446 1.00 72.62 142 TRP A N 1
ATOM 1122 C CA . TRP A 1 142 ? -9.885 12.043 16.163 1.00 72.62 142 TRP A CA 1
ATOM 1123 C C . TRP A 1 142 ? -9.854 11.160 14.914 1.00 72.62 142 TRP A C 1
ATOM 1125 O O . TRP A 1 142 ? -8.894 11.269 14.158 1.00 72.62 142 TRP A O 1
ATOM 1135 N N . TYR A 1 143 ? -10.895 10.371 14.625 1.00 68.19 143 TYR A N 1
ATOM 1136 C CA . TYR A 1 143 ? -10.987 9.627 13.361 1.00 68.19 143 TYR A CA 1
ATOM 1137 C C . TYR A 1 143 ? -11.018 10.559 12.143 1.00 68.19 143 TYR A C 1
ATOM 1139 O O . TYR A 1 143 ? -10.263 10.359 11.191 1.00 68.19 143 TYR A O 1
ATOM 1147 N N . LEU A 1 144 ? -11.823 11.625 12.193 1.00 69.31 144 LEU A N 1
ATOM 1148 C CA . LEU A 1 144 ? -11.883 12.638 11.131 1.00 69.31 144 LEU A CA 1
ATOM 1149 C C . LEU A 1 144 ? -10.534 13.342 10.916 1.00 69.31 144 LEU A C 1
ATOM 1151 O O . LEU A 1 144 ? -10.117 13.585 9.781 1.00 69.31 144 LEU A O 1
ATOM 1155 N N . LYS A 1 145 ? -9.820 13.671 11.998 1.00 76.62 145 LYS A N 1
ATOM 1156 C CA . LYS A 1 145 ? -8.498 14.308 11.900 1.00 76.62 145 LYS A CA 1
ATOM 1157 C C . LYS A 1 145 ? -7.408 13.340 11.453 1.00 76.62 145 LYS A C 1
ATOM 1159 O O . LYS A 1 145 ? -6.572 13.736 10.644 1.00 76.62 145 LYS A O 1
ATOM 1164 N N . ALA A 1 146 ? -7.439 12.090 11.909 1.00 68.38 146 ALA A N 1
ATOM 1165 C CA . ALA A 1 146 ? -6.532 11.040 11.456 1.00 68.38 146 ALA A CA 1
ATOM 1166 C C . ALA A 1 146 ? -6.648 10.818 9.948 1.00 68.38 146 ALA A C 1
ATOM 1168 O O . ALA A 1 146 ? -5.629 10.758 9.263 1.00 68.38 146 ALA A O 1
ATOM 1169 N N . ASP A 1 147 ? -7.873 10.799 9.422 1.00 67.00 147 ASP A N 1
ATOM 1170 C CA . ASP A 1 147 ? -8.128 10.732 7.986 1.00 67.00 147 ASP A CA 1
ATOM 1171 C C . ASP A 1 147 ? -7.499 11.919 7.232 1.00 67.00 147 ASP A C 1
ATOM 1173 O O . ASP A 1 147 ? -6.764 11.739 6.259 1.00 67.00 147 ASP A O 1
ATOM 1177 N N . CYS A 1 148 ? -7.694 13.148 7.718 1.00 70.50 148 CYS A N 1
ATOM 1178 C CA . CYS A 1 148 ? -7.106 14.338 7.098 1.00 70.50 148 CYS A CA 1
ATOM 1179 C C . CYS A 1 148 ? -5.564 14.297 7.084 1.00 70.50 148 CYS A C 1
ATOM 1181 O O . CYS A 1 148 ? -4.938 14.542 6.046 1.00 70.50 148 CYS A O 1
ATOM 1183 N N . VAL A 1 149 ? -4.948 13.935 8.215 1.00 71.31 149 VAL A N 1
ATOM 1184 C CA . VAL A 1 149 ? -3.489 13.794 8.344 1.00 71.31 149 VAL A CA 1
ATOM 1185 C C . VAL A 1 149 ? -2.974 12.709 7.402 1.00 71.31 149 VAL A C 1
ATOM 1187 O O . VAL A 1 149 ? -2.022 12.943 6.656 1.00 71.31 149 VAL A O 1
ATOM 1190 N N . LEU A 1 150 ? -3.630 11.550 7.372 1.00 67.31 150 LEU A N 1
ATOM 1191 C CA . LEU A 1 150 ? -3.243 10.431 6.525 1.00 67.31 150 LEU A CA 1
ATOM 1192 C C . LEU A 1 150 ? -3.346 10.788 5.038 1.00 67.31 150 LEU A C 1
ATOM 1194 O O . LEU A 1 150 ? -2.378 10.606 4.301 1.00 67.31 150 LEU A O 1
ATOM 1198 N N . ARG A 1 151 ? -4.463 11.377 4.590 1.00 69.62 151 ARG A N 1
ATOM 1199 C CA . ARG A 1 151 ? -4.619 11.841 3.199 1.00 69.62 151 ARG A CA 1
ATOM 1200 C C . ARG A 1 151 ? -3.544 12.849 2.804 1.00 69.62 151 ARG A C 1
ATOM 1202 O O . ARG A 1 151 ? -3.112 12.837 1.654 1.00 69.62 151 ARG A O 1
ATOM 1209 N N . ARG A 1 152 ? -3.115 13.720 3.724 1.00 75.94 152 ARG A N 1
ATOM 1210 C CA . ARG A 1 152 ? -2.028 14.676 3.473 1.00 75.94 152 ARG A CA 1
ATOM 1211 C C . ARG A 1 152 ? -0.693 13.965 3.264 1.00 75.94 152 ARG A C 1
ATOM 1213 O O . ARG A 1 152 ? -0.020 14.253 2.279 1.00 75.94 152 ARG A O 1
ATOM 1220 N N . TYR A 1 153 ? -0.330 13.034 4.146 1.00 69.38 153 TYR A N 1
ATOM 1221 C CA . TYR A 1 153 ? 0.901 12.252 4.001 1.00 69.38 153 TYR A CA 1
ATOM 1222 C C . TYR A 1 153 ? 0.902 11.419 2.723 1.00 69.38 153 TYR A C 1
ATOM 1224 O O . TYR A 1 153 ? 1.895 11.410 2.011 1.00 69.38 153 TYR A O 1
ATOM 1232 N N . LEU A 1 154 ? -0.223 10.798 2.378 1.00 65.00 154 LEU A N 1
ATOM 1233 C CA . LEU A 1 154 ? -0.338 10.008 1.155 1.00 65.00 154 LEU A CA 1
ATOM 1234 C C . LEU A 1 154 ? -0.219 10.866 -0.099 1.00 65.00 154 LEU A C 1
ATOM 1236 O O . LEU A 1 154 ? 0.500 10.488 -1.015 1.00 65.00 154 LEU A O 1
ATOM 1240 N N . ARG A 1 155 ? -0.868 12.037 -0.138 1.00 69.06 155 ARG A N 1
ATOM 1241 C CA . ARG A 1 155 ? -0.690 12.988 -1.246 1.00 69.06 155 ARG A CA 1
ATOM 1242 C C . ARG A 1 155 ? 0.762 13.427 -1.379 1.00 69.06 155 ARG A C 1
ATOM 1244 O O . ARG A 1 155 ? 1.260 13.499 -2.494 1.00 69.06 155 ARG A O 1
ATOM 1251 N N . LEU A 1 156 ? 1.437 13.684 -0.259 1.00 74.25 156 LEU A N 1
ATOM 1252 C CA . LEU A 1 156 ? 2.851 14.042 -0.260 1.00 74.25 156 LEU A CA 1
ATOM 1253 C C . LEU A 1 156 ? 3.714 12.886 -0.783 1.00 74.25 156 LEU A C 1
ATOM 1255 O O . LEU A 1 156 ? 4.526 13.099 -1.672 1.00 74.25 156 LEU A O 1
ATOM 1259 N N . SER A 1 157 ? 3.512 11.664 -0.287 1.00 65.75 157 SER A N 1
ATOM 1260 C CA . SER A 1 157 ? 4.258 10.480 -0.725 1.00 65.75 157 SER A CA 1
ATOM 1261 C C . SER A 1 157 ? 4.008 10.142 -2.196 1.00 65.75 157 SER A C 1
ATOM 1263 O O . SER A 1 157 ? 4.956 9.820 -2.904 1.00 65.75 157 SER A O 1
ATOM 1265 N N . LEU A 1 158 ? 2.767 10.270 -2.678 1.00 66.62 158 LEU A N 1
ATOM 1266 C CA . LEU A 1 158 ? 2.434 10.131 -4.099 1.00 66.62 158 LEU A CA 1
ATOM 1267 C C . LEU A 1 158 ? 3.070 11.235 -4.937 1.00 66.62 158 LEU A C 1
ATOM 1269 O O . LEU A 1 158 ? 3.618 10.939 -5.989 1.00 66.62 158 LEU A O 1
ATOM 1273 N N . GLY A 1 159 ? 3.028 12.487 -4.476 1.00 69.94 159 GLY A N 1
ATOM 1274 C CA . GLY A 1 159 ? 3.643 13.618 -5.168 1.00 69.94 159 GLY A CA 1
ATOM 1275 C C . GLY A 1 159 ? 5.161 13.476 -5.273 1.00 69.94 159 GLY A C 1
ATOM 1276 O O . GLY A 1 159 ? 5.717 13.667 -6.348 1.00 69.94 159 GLY A O 1
ATOM 1277 N N . ILE A 1 160 ? 5.823 13.063 -4.188 1.00 70.94 160 ILE A N 1
ATOM 1278 C CA . ILE A 1 160 ? 7.261 12.767 -4.170 1.00 70.94 160 ILE A CA 1
ATOM 1279 C C . ILE A 1 160 ? 7.571 11.589 -5.099 1.00 70.94 160 ILE A C 1
ATOM 1281 O O . ILE A 1 160 ? 8.472 11.693 -5.925 1.00 70.94 160 ILE A O 1
ATOM 1285 N N . GLY A 1 161 ? 6.813 10.492 -5.007 1.00 65.56 161 GLY A N 1
ATOM 1286 C CA . GLY A 1 161 ? 7.002 9.318 -5.861 1.00 65.56 161 GLY A CA 1
ATOM 1287 C C . GLY A 1 161 ? 6.813 9.635 -7.346 1.00 65.56 161 GLY A C 1
ATOM 1288 O O . GLY A 1 161 ? 7.655 9.273 -8.162 1.00 65.56 161 GLY A O 1
ATOM 1289 N N . ALA A 1 162 ? 5.756 10.371 -7.694 1.00 67.69 162 ALA A N 1
ATOM 1290 C CA . ALA A 1 162 ? 5.489 10.823 -9.056 1.00 67.69 162 ALA A CA 1
ATOM 1291 C C . ALA A 1 162 ? 6.561 11.802 -9.555 1.00 67.69 162 ALA A C 1
ATOM 1293 O O . ALA A 1 162 ? 7.010 11.675 -10.688 1.00 67.69 162 ALA A O 1
ATOM 1294 N N . GLY A 1 163 ? 7.010 12.738 -8.712 1.00 71.62 163 GLY A N 1
ATOM 1295 C CA . GLY A 1 163 ? 8.078 13.680 -9.047 1.00 71.62 163 GLY A CA 1
ATOM 1296 C C . GLY A 1 163 ? 9.406 12.978 -9.318 1.00 71.62 163 GLY A C 1
ATOM 1297 O O . GLY A 1 163 ? 10.035 13.229 -10.340 1.00 71.62 163 GLY A O 1
ATOM 1298 N N . LEU A 1 164 ? 9.800 12.037 -8.457 1.00 68.19 164 LEU A N 1
ATOM 1299 C CA . LEU A 1 164 ? 11.002 11.223 -8.658 1.00 68.19 164 LEU A CA 1
ATOM 1300 C C . LEU A 1 164 ? 10.894 10.343 -9.904 1.00 68.19 164 LEU A C 1
ATOM 1302 O O . LEU A 1 164 ? 11.871 10.195 -10.634 1.00 68.19 164 LEU A O 1
ATOM 1306 N N . TYR A 1 165 ? 9.705 9.813 -10.185 1.00 66.31 165 TYR A N 1
ATOM 1307 C CA . TYR A 1 165 ? 9.458 9.061 -11.407 1.00 66.31 165 TYR A CA 1
ATOM 1308 C C . TYR A 1 165 ? 9.556 9.935 -12.664 1.00 66.31 165 TYR A C 1
ATOM 1310 O O . TYR A 1 165 ? 10.149 9.519 -13.656 1.00 66.31 165 TYR A O 1
ATOM 1318 N N . LEU A 1 166 ? 9.036 11.162 -12.619 1.00 70.50 166 LEU A N 1
ATOM 1319 C CA . LEU A 1 166 ? 9.118 12.114 -13.724 1.00 70.50 166 LEU A CA 1
ATOM 1320 C C . LEU A 1 166 ? 10.564 12.568 -13.967 1.00 70.50 166 LEU A C 1
ATOM 1322 O O . LEU A 1 166 ? 11.009 12.595 -15.109 1.00 70.50 166 LEU A O 1
ATOM 1326 N N . ILE A 1 167 ? 11.316 12.851 -12.898 1.00 73.31 167 ILE A N 1
ATOM 1327 C CA . ILE A 1 167 ? 12.757 13.140 -12.969 1.00 73.31 167 ILE A CA 1
ATOM 1328 C C . ILE A 1 167 ? 13.488 11.962 -13.612 1.00 73.31 167 ILE A C 1
ATOM 1330 O O . ILE A 1 167 ? 14.288 12.158 -14.521 1.00 73.31 167 ILE A O 1
ATOM 1334 N N . HIS A 1 168 ? 13.182 10.735 -13.186 1.00 68.56 168 HIS A N 1
ATOM 1335 C CA . HIS A 1 168 ? 13.763 9.536 -13.774 1.00 68.56 168 HIS A CA 1
ATOM 1336 C C . HIS A 1 168 ? 13.437 9.407 -15.272 1.00 68.56 168 HIS A C 1
ATOM 1338 O O . HIS A 1 168 ? 14.339 9.130 -16.060 1.00 68.56 168 HIS A O 1
ATOM 1344 N N . LEU A 1 169 ? 12.188 9.664 -15.677 1.00 68.00 169 LEU A N 1
ATOM 1345 C CA . LEU A 1 169 ? 11.769 9.648 -17.080 1.00 68.00 169 LEU A CA 1
ATOM 1346 C C . LEU A 1 169 ? 12.547 10.676 -17.914 1.00 68.00 169 LEU A C 1
ATOM 1348 O O . LEU A 1 169 ? 13.044 10.343 -18.985 1.00 68.00 169 LEU A O 1
ATOM 1352 N N . VAL A 1 170 ? 12.683 11.906 -17.412 1.00 76.25 170 VAL A N 1
ATOM 1353 C CA . VAL A 1 170 ? 13.428 12.980 -18.086 1.00 76.25 170 VAL A CA 1
ATOM 1354 C C . VAL A 1 170 ? 14.907 12.621 -18.204 1.00 76.25 170 VAL A C 1
ATOM 1356 O O . VAL A 1 170 ? 15.467 12.716 -19.291 1.00 76.25 170 VAL A O 1
ATOM 1359 N N . LEU A 1 171 ? 15.537 12.148 -17.125 1.00 68.06 171 LEU A N 1
ATOM 1360 C CA . LEU A 1 171 ? 16.939 11.721 -17.154 1.00 68.06 171 LEU A CA 1
ATOM 1361 C C . LEU A 1 171 ? 17.160 10.577 -18.147 1.00 68.06 171 LEU A C 1
ATOM 1363 O O . LEU A 1 171 ? 18.133 10.597 -18.893 1.00 68.06 171 LEU A O 1
ATOM 1367 N N . ALA A 1 172 ? 16.245 9.609 -18.199 1.00 63.59 172 ALA A N 1
ATOM 1368 C CA . ALA A 1 172 ? 16.331 8.502 -19.141 1.00 63.59 172 ALA A CA 1
ATOM 1369 C C . ALA A 1 172 ? 16.139 8.936 -20.604 1.00 63.59 172 ALA A C 1
ATOM 1371 O O . ALA A 1 172 ? 16.688 8.289 -21.487 1.00 63.59 172 ALA A O 1
ATOM 1372 N N . LEU A 1 173 ? 15.383 10.009 -20.865 1.00 66.62 173 LEU A N 1
ATOM 1373 C CA . LEU A 1 173 ? 15.205 10.584 -22.204 1.00 66.62 173 LEU A CA 1
ATOM 1374 C C . LEU A 1 173 ? 16.392 11.446 -22.656 1.00 66.62 173 LEU A C 1
ATOM 1376 O O . LEU A 1 173 ? 16.619 11.551 -23.851 1.00 66.62 173 LEU A O 1
ATOM 1380 N N . VAL A 1 174 ? 17.124 12.067 -21.725 1.00 72.44 174 VAL A N 1
ATOM 1381 C CA . VAL A 1 174 ? 18.305 12.904 -22.025 1.00 72.44 174 VAL A CA 1
ATOM 1382 C C . VAL A 1 174 ? 19.574 12.066 -22.232 1.00 72.44 174 VAL A C 1
ATOM 1384 O O . VAL A 1 174 ? 20.499 12.506 -22.903 1.00 72.44 174 VAL A O 1
ATOM 1387 N N . TRP A 1 175 ? 19.636 10.875 -21.632 1.00 59.12 175 TRP A N 1
ATOM 1388 C CA . TRP A 1 175 ? 20.774 9.948 -21.729 1.00 59.12 175 TRP A CA 1
ATOM 1389 C C . TRP A 1 175 ? 20.618 8.886 -22.837 1.00 59.12 175 TRP A C 1
ATOM 1391 O O . TRP A 1 175 ? 21.429 7.962 -22.914 1.00 59.12 175 TRP A O 1
ATOM 1401 N N . LEU A 1 176 ? 19.575 9.009 -23.664 1.00 49.94 176 LEU A N 1
ATOM 1402 C CA . LEU A 1 176 ? 19.331 8.265 -24.905 1.00 49.94 176 LEU A CA 1
ATOM 1403 C C . LEU A 1 176 ? 19.655 9.161 -26.103 1.00 49.94 176 LEU A C 1
ATOM 1405 O O . LEU A 1 176 ? 20.162 8.607 -27.101 1.00 49.94 176 LEU A O 1
#

Sequence (176 aa):
MIALLLAHVVALALFGLLTEWEIGYNARRIQRDGAKDSLHDTFHRQRFTLRAAVAVLVASGASLPAWGHWLSCGLSAWALLVAGAVWFGYRFNTGLNRARGLPAYYVSFATFASRFDRFIADKVRRDFPMKGADADTRMRFWYLKADCVLRRYLRLSLGIGAGLYLIHLVLALVWL

pLDDT: mean 72.09, std 9.87, range [37.41, 86.5]